Protein AF-A0A397S7L1-F1 (afdb_monomer_lite)

pLDDT: mean 72.02, std 11.11, range [33.03, 87.12]

Organism: NCBI:txid658196

Structure (mmCIF, N/CA/C/O backbone):
data_AF-A0A397S7L1-F1
#
_entry.id   AF-A0A397S7L1-F1
#
loop_
_atom_site.group_PDB
_atom_site.id
_atom_site.type_symbol
_atom_site.label_atom_id
_atom_site.label_alt_id
_atom_site.label_comp_id
_atom_site.label_asym_id
_atom_site.label_entity_id
_atom_site.label_seq_id
_atom_site.pdbx_PDB_ins_code
_atom_site.Cartn_x
_atom_site.Cartn_y
_atom_site.Cartn_z
_atom_site.occupancy
_atom_site.B_iso_or_equiv
_atom_site.auth_seq_id
_atom_site.auth_comp_id
_atom_site.auth_asym_id
_atom_site.auth_atom_id
_atom_site.pdbx_PDB_model_num
ATOM 1 N N . MET A 1 1 ? -13.586 2.422 -35.231 1.00 58.19 1 MET A N 1
ATOM 2 C CA . MET A 1 1 ? -12.597 3.375 -34.675 1.00 58.19 1 MET A CA 1
ATOM 3 C C . MET A 1 1 ? -12.476 4.582 -35.596 1.00 58.19 1 MET A C 1
ATOM 5 O O . MET A 1 1 ? -12.660 5.684 -35.109 1.00 58.19 1 MET A O 1
ATOM 9 N N . GLU A 1 2 ? -12.304 4.379 -36.907 1.00 57.28 2 GLU A N 1
ATOM 10 C CA . GLU A 1 2 ? -12.312 5.451 -37.924 1.00 57.28 2 GLU A CA 1
ATOM 11 C C . GLU A 1 2 ? -13.614 6.282 -37.956 1.00 57.28 2 GLU A C 1
ATOM 13 O O . GLU A 1 2 ? -13.527 7.502 -37.923 1.00 57.28 2 GLU A O 1
ATOM 18 N N . GLU A 1 3 ? -14.806 5.672 -37.859 1.00 63.91 3 GLU A N 1
ATOM 19 C CA . GLU A 1 3 ? -16.091 6.416 -37.789 1.00 63.91 3 GLU A CA 1
ATOM 20 C C . GLU A 1 3 ? -16.204 7.368 -36.582 1.00 63.91 3 GLU A C 1
ATOM 22 O O . GLU A 1 3 ? -16.812 8.433 -36.663 1.00 63.91 3 GLU A O 1
ATOM 27 N N . ILE A 1 4 ? -15.609 6.993 -35.444 1.00 62.84 4 ILE A N 1
ATOM 28 C CA . ILE A 1 4 ? -15.630 7.803 -34.214 1.00 62.84 4 ILE A CA 1
ATOM 29 C C . ILE A 1 4 ? -14.653 8.980 -34.356 1.00 62.84 4 ILE A C 1
ATOM 31 O O . ILE A 1 4 ? -14.907 10.073 -33.848 1.00 62.84 4 ILE A O 1
ATOM 35 N N . ILE A 1 5 ? -13.546 8.756 -35.076 1.00 59.84 5 ILE A N 1
ATOM 36 C CA . ILE A 1 5 ? -12.536 9.774 -35.371 1.00 59.84 5 ILE A CA 1
ATOM 37 C C . ILE A 1 5 ? -13.097 10.823 -36.339 1.00 59.84 5 ILE A C 1
ATOM 39 O O . ILE A 1 5 ? -12.924 12.016 -36.094 1.00 59.84 5 ILE A O 1
ATOM 43 N N . GLU A 1 6 ? -13.835 10.400 -37.369 1.00 71.44 6 GLU A N 1
ATOM 44 C CA . GLU A 1 6 ? -14.533 11.311 -38.286 1.00 71.44 6 GLU A CA 1
ATOM 45 C C . GLU A 1 6 ? -15.656 12.106 -37.602 1.00 71.44 6 GLU A C 1
ATOM 47 O O . GLU A 1 6 ? -15.784 13.3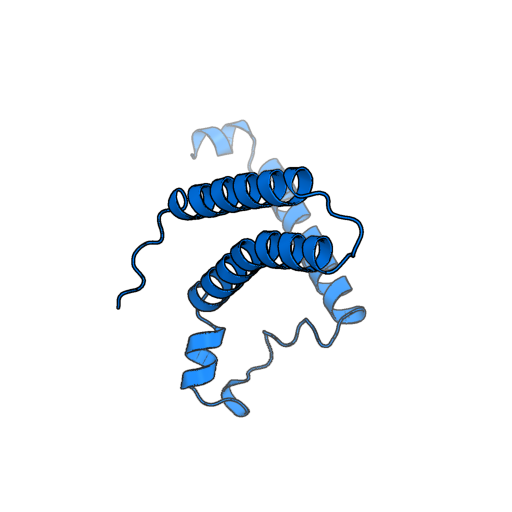02 -37.851 1.00 71.44 6 GLU A O 1
ATOM 52 N N . GLN A 1 7 ? -16.446 11.490 -36.710 1.00 75.56 7 GLN A N 1
ATOM 53 C CA . GLN A 1 7 ? -17.529 12.193 -36.002 1.00 75.56 7 GLN A CA 1
ATOM 54 C C . GLN A 1 7 ? -17.041 13.281 -35.039 1.00 75.56 7 GLN A C 1
ATOM 56 O O . GLN A 1 7 ? -17.695 14.315 -34.887 1.00 75.56 7 GLN A O 1
ATOM 61 N N . ILE A 1 8 ? -15.941 13.034 -34.329 1.00 72.31 8 ILE A N 1
ATOM 62 C CA . ILE A 1 8 ? -15.412 13.977 -33.335 1.00 72.31 8 ILE A CA 1
ATOM 63 C C . ILE A 1 8 ? -14.464 14.997 -33.984 1.00 72.31 8 ILE A C 1
ATOM 65 O O . ILE A 1 8 ? -14.385 16.126 -33.496 1.00 72.31 8 ILE A O 1
ATOM 69 N N . GLY A 1 9 ? -13.821 14.634 -35.096 1.00 78.50 9 GLY A N 1
ATOM 70 C CA . GLY A 1 9 ? -12.887 15.475 -35.836 1.00 78.50 9 GLY A CA 1
ATOM 71 C C . GLY A 1 9 ? -11.457 15.363 -35.286 1.00 78.50 9 GLY A C 1
ATOM 72 O O . GLY A 1 9 ? -11.254 15.424 -34.064 1.00 78.50 9 GLY A O 1
ATOM 73 N N . PRO A 1 10 ? -10.438 15.191 -36.150 1.00 73.19 10 PRO A N 1
ATOM 74 C CA . PRO A 1 10 ? -9.048 15.007 -35.729 1.00 73.19 10 PRO A CA 1
ATOM 75 C C . PRO A 1 10 ? -8.518 16.185 -34.899 1.00 73.19 10 PRO A C 1
ATOM 77 O O . PRO A 1 10 ? -7.680 15.989 -34.019 1.00 73.19 10 PRO A O 1
ATOM 80 N N . GLU A 1 11 ? -9.045 17.394 -35.105 1.00 78.31 11 GLU A N 1
ATOM 81 C CA . GLU A 1 11 ? -8.678 18.586 -34.343 1.00 78.31 11 GLU A CA 1
ATOM 82 C C . GLU A 1 11 ? -9.050 18.497 -32.857 1.00 78.31 11 GLU A C 1
ATOM 84 O O . GLU A 1 11 ? -8.266 18.919 -32.005 1.00 78.31 11 GLU A O 1
ATOM 89 N N . LYS A 1 12 ? -10.200 17.900 -32.513 1.00 77.94 12 LYS A N 1
ATOM 90 C CA . LYS A 1 12 ? -10.625 17.765 -31.111 1.00 77.94 12 LYS A CA 1
ATOM 91 C C . LYS A 1 12 ? -9.832 16.690 -30.383 1.00 77.94 12 LYS A C 1
ATOM 93 O O . LYS A 1 12 ? -9.484 16.880 -29.222 1.00 77.94 12 LYS A O 1
ATOM 98 N N . PHE A 1 13 ? -9.490 15.595 -31.063 1.00 70.94 13 PHE A N 1
ATOM 99 C CA . PHE A 1 13 ? -8.573 14.600 -30.504 1.00 70.94 13 PHE A CA 1
ATOM 100 C C . PHE A 1 13 ? -7.176 15.171 -30.315 1.00 70.94 13 PHE A C 1
ATOM 102 O O . PHE A 1 13 ? -6.594 14.977 -29.253 1.00 70.94 13 PHE A O 1
ATOM 109 N N . SER A 1 14 ? -6.662 15.906 -31.306 1.00 73.19 14 SER A N 1
ATOM 110 C CA . SER A 1 14 ? -5.365 16.568 -31.193 1.00 73.19 14 SER A CA 1
ATOM 111 C C . SER A 1 14 ? -5.339 17.523 -30.005 1.00 73.19 14 SER A C 1
ATOM 113 O O . SER A 1 14 ? -4.385 17.482 -29.243 1.00 73.19 14 SER A O 1
ATOM 115 N N . ALA A 1 15 ? -6.385 18.329 -29.802 1.00 73.06 15 ALA A N 1
ATOM 116 C CA . ALA A 1 15 ? -6.468 19.228 -28.653 1.00 73.06 15 ALA A CA 1
ATOM 117 C C . ALA A 1 15 ? -6.444 18.464 -27.317 1.00 73.06 15 ALA A C 1
ATOM 119 O O . ALA A 1 15 ? -5.645 18.784 -26.446 1.00 73.06 15 ALA A O 1
ATOM 120 N N . ILE A 1 16 ? -7.242 17.398 -27.178 1.00 74.12 16 ILE A N 1
ATOM 121 C CA . ILE A 1 16 ? -7.296 16.589 -25.947 1.00 74.12 16 ILE A CA 1
ATOM 122 C C . ILE A 1 16 ? -5.954 15.897 -25.668 1.00 74.12 16 ILE A C 1
ATOM 124 O O . ILE A 1 16 ? -5.500 15.867 -24.523 1.00 74.12 16 ILE A O 1
ATOM 128 N N . VAL A 1 17 ? -5.318 15.338 -26.702 1.00 71.56 17 VAL A N 1
ATOM 129 C CA . VAL A 1 17 ? -4.015 14.670 -26.580 1.00 71.56 17 VAL A CA 1
ATOM 130 C C . VAL A 1 17 ? -2.924 15.684 -26.247 1.00 71.56 17 VAL A C 1
ATOM 132 O O . VAL A 1 17 ? -2.154 15.438 -25.325 1.00 71.56 17 VAL A O 1
ATOM 135 N N . SER A 1 18 ? -2.891 16.835 -26.924 1.00 73.50 18 SER A N 1
ATOM 136 C CA . SER A 1 18 ? -1.924 17.902 -26.649 1.00 73.50 18 SER A CA 1
ATOM 137 C C . SER A 1 18 ? -2.096 18.501 -25.255 1.00 73.50 18 SER A C 1
ATOM 139 O O . SER A 1 18 ? -1.097 18.747 -24.586 1.00 73.50 18 SER A O 1
ATOM 141 N N . ASP A 1 19 ? -3.326 18.683 -24.772 1.00 77.69 19 ASP A N 1
ATOM 142 C CA . ASP A 1 19 ? -3.582 19.169 -23.413 1.00 77.69 19 ASP A CA 1
ATOM 143 C C . ASP A 1 19 ? -3.148 18.138 -22.363 1.00 77.69 19 ASP A C 1
ATOM 145 O O . ASP A 1 19 ? -2.524 18.484 -21.358 1.00 77.69 19 ASP A O 1
ATOM 149 N N . ALA A 1 20 ? -3.428 16.851 -22.594 1.00 74.88 20 ALA A N 1
ATOM 150 C CA . ALA A 1 20 ? -2.965 15.774 -21.722 1.00 74.88 20 ALA A CA 1
ATOM 151 C C . ALA A 1 20 ? -1.431 15.675 -21.709 1.00 74.88 20 ALA A C 1
ATOM 153 O O . ALA A 1 20 ? -0.831 15.568 -20.640 1.00 74.88 20 ALA A O 1
ATOM 154 N N . GLU A 1 21 ? -0.791 15.772 -22.874 1.00 74.06 21 GLU A N 1
ATOM 155 C CA . GLU A 1 21 ? 0.664 15.773 -23.022 1.00 74.06 21 GLU A CA 1
ATOM 156 C C . GLU A 1 21 ? 1.300 16.985 -22.330 1.00 74.06 21 GLU A C 1
ATOM 158 O O . GLU A 1 21 ? 2.229 16.824 -21.538 1.00 74.06 21 GLU A O 1
ATOM 163 N N . ALA A 1 22 ? 0.760 18.189 -22.536 1.00 77.12 22 ALA A N 1
ATOM 164 C CA . ALA A 1 22 ? 1.221 19.408 -21.876 1.00 77.12 22 ALA A CA 1
ATOM 165 C C . ALA A 1 22 ?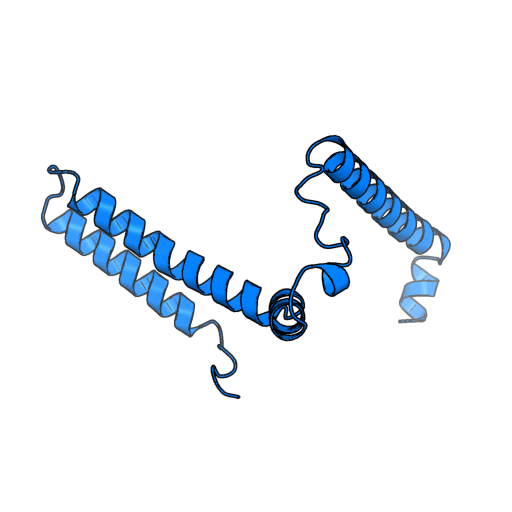 1.076 19.321 -20.348 1.00 77.12 22 ALA A C 1
ATOM 167 O O . ALA A 1 22 ? 1.969 19.739 -19.605 1.00 77.12 22 ALA A O 1
ATOM 168 N N . ASN A 1 23 ? -0.016 18.727 -19.863 1.00 76.75 23 ASN A N 1
ATOM 169 C CA . ASN A 1 23 ? -0.235 18.498 -18.437 1.00 76.75 23 ASN A CA 1
ATOM 170 C C . ASN A 1 23 ? 0.752 17.475 -17.857 1.00 76.75 23 ASN A C 1
ATOM 172 O O . ASN A 1 23 ? 1.277 17.696 -16.764 1.00 76.75 23 ASN A O 1
ATOM 176 N N . ILE A 1 24 ? 1.062 16.401 -18.590 1.00 77.50 24 ILE A N 1
ATOM 177 C CA . ILE A 1 24 ? 2.081 15.414 -18.201 1.00 77.50 24 ILE A CA 1
ATOM 178 C C . ILE A 1 24 ? 3.471 16.058 -18.161 1.00 77.50 24 ILE A C 1
ATOM 180 O O . ILE A 1 24 ? 4.199 15.857 -17.192 1.00 77.50 24 ILE A O 1
ATOM 184 N N . GLN A 1 25 ? 3.829 16.876 -19.154 1.00 78.19 25 GLN A N 1
ATOM 185 C CA . GLN A 1 25 ? 5.106 17.599 -19.193 1.00 78.19 25 GLN A CA 1
ATOM 186 C C . GLN A 1 25 ? 5.243 18.587 -18.028 1.00 78.19 25 GLN A C 1
ATOM 188 O O . GLN A 1 25 ? 6.285 18.644 -17.373 1.00 78.19 25 GLN A O 1
ATOM 193 N N . ASN A 1 26 ? 4.176 19.321 -17.706 1.00 78.50 26 ASN A N 1
ATOM 194 C CA . ASN A 1 26 ? 4.158 20.214 -16.548 1.00 78.50 26 ASN A CA 1
ATOM 195 C C . ASN A 1 26 ? 4.267 19.447 -15.226 1.00 78.50 26 ASN A C 1
ATOM 197 O O . ASN A 1 26 ? 5.030 19.852 -14.348 1.00 78.50 26 ASN A O 1
ATOM 201 N N . ALA A 1 27 ? 3.559 18.323 -15.084 1.00 75.06 27 ALA A N 1
ATOM 202 C CA . ALA A 1 27 ? 3.681 17.457 -13.916 1.00 75.06 27 ALA A CA 1
ATOM 203 C C . ALA A 1 27 ? 5.111 16.916 -13.775 1.00 75.06 27 ALA A C 1
ATOM 205 O O . ALA A 1 27 ? 5.692 17.008 -12.694 1.00 75.06 27 ALA A O 1
ATOM 206 N N . HIS A 1 28 ? 5.710 16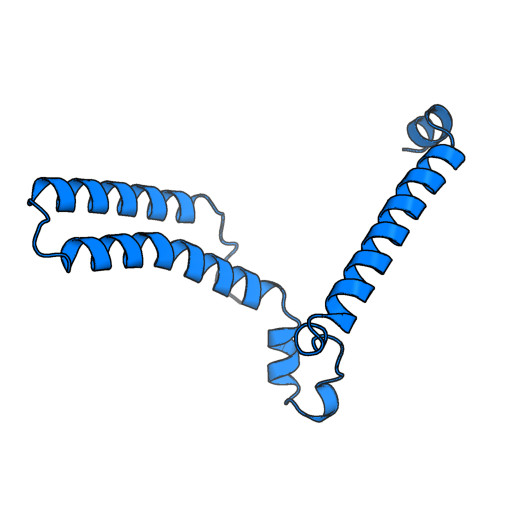.444 -14.873 1.00 72.50 28 HIS A N 1
ATOM 207 C CA . HIS A 1 28 ? 7.110 16.029 -14.921 1.00 72.50 28 HIS A CA 1
ATOM 208 C C . HIS A 1 28 ? 8.033 17.141 -14.431 1.00 72.50 28 HIS A C 1
ATOM 210 O O . HIS A 1 28 ? 8.807 16.922 -13.506 1.00 72.50 28 HIS A O 1
ATOM 216 N N . LYS A 1 29 ? 7.903 18.349 -14.985 1.00 79.19 29 LYS A N 1
ATOM 217 C CA . LYS A 1 29 ? 8.715 19.508 -14.608 1.00 79.19 29 LYS A CA 1
ATOM 218 C C . LYS A 1 29 ? 8.611 19.841 -13.117 1.00 79.19 29 LYS A C 1
ATOM 220 O O . LYS A 1 29 ? 9.634 20.009 -12.458 1.00 79.19 29 LYS A O 1
ATOM 225 N N . ILE A 1 30 ? 7.394 19.870 -12.569 1.00 80.06 30 ILE A N 1
ATOM 226 C CA . ILE A 1 30 ? 7.155 20.142 -11.142 1.00 80.06 30 ILE A CA 1
ATOM 227 C C . ILE A 1 30 ? 7.817 19.076 -10.265 1.00 80.06 30 ILE A C 1
ATOM 229 O O . ILE A 1 30 ? 8.418 19.404 -9.241 1.00 80.06 30 ILE A O 1
ATOM 233 N N . ILE A 1 31 ? 7.725 17.802 -10.654 1.00 72.81 31 ILE A N 1
ATOM 234 C CA . ILE A 1 31 ? 8.370 16.711 -9.919 1.00 72.81 31 ILE A CA 1
ATOM 235 C C . ILE A 1 31 ? 9.899 16.849 -10.019 1.00 72.81 31 ILE A C 1
ATOM 237 O O . ILE A 1 31 ? 10.569 16.653 -9.008 1.00 72.81 31 ILE A O 1
ATOM 241 N N . THR A 1 32 ? 10.453 17.260 -11.171 1.00 69.88 32 THR A N 1
ATOM 242 C CA . THR A 1 32 ? 11.909 17.436 -11.374 1.00 69.88 32 THR A CA 1
ATOM 243 C C . THR A 1 32 ? 12.464 18.529 -10.485 1.00 69.88 32 THR A C 1
ATOM 245 O O . THR A 1 32 ? 13.488 18.344 -9.833 1.00 69.88 32 THR A O 1
ATOM 248 N N . GLU A 1 33 ? 11.771 19.661 -10.439 1.00 78.75 33 GLU A N 1
ATOM 249 C CA . GLU A 1 33 ? 12.206 20.833 -9.687 1.00 78.75 33 GLU A CA 1
ATOM 250 C C . GLU A 1 33 ? 12.038 20.631 -8.177 1.00 78.75 33 GLU A C 1
ATOM 252 O O . GLU A 1 33 ? 12.911 21.004 -7.394 1.00 78.75 33 GLU A O 1
ATOM 257 N N . LYS A 1 34 ? 10.921 20.029 -7.750 1.00 80.44 34 LYS A N 1
ATOM 258 C CA . LYS A 1 34 ? 10.561 19.928 -6.328 1.00 80.44 34 LYS A CA 1
ATOM 259 C C . LYS A 1 34 ? 11.073 18.657 -5.656 1.00 80.44 34 LYS A C 1
ATOM 261 O O . LYS A 1 34 ? 11.326 18.658 -4.452 1.00 80.44 34 LYS A O 1
ATOM 266 N N . TYR A 1 35 ? 11.223 17.579 -6.418 1.00 72.94 35 TYR A N 1
ATOM 267 C CA . TYR A 1 35 ? 11.624 16.265 -5.927 1.00 72.94 35 TYR A CA 1
ATOM 268 C C . TYR A 1 35 ? 12.717 15.651 -6.816 1.00 72.94 35 TYR A C 1
ATOM 270 O O . TYR A 1 35 ? 12.524 14.573 -7.387 1.00 72.94 35 TYR A O 1
ATOM 278 N N . PRO A 1 36 ? 13.903 16.283 -6.896 1.00 62.31 36 PRO A N 1
ATOM 279 C CA . PRO A 1 36 ? 14.974 15.863 -7.805 1.00 62.31 36 PRO A CA 1
ATOM 280 C C . PRO A 1 36 ? 15.461 14.427 -7.547 1.00 62.31 36 PRO A C 1
ATOM 282 O O . PRO A 1 36 ? 15.928 13.751 -8.456 1.00 62.31 36 PRO A O 1
ATOM 285 N N . ASN A 1 37 ? 15.287 13.922 -6.323 1.00 60.38 37 ASN A N 1
ATOM 286 C CA . ASN A 1 37 ? 15.657 12.555 -5.951 1.00 60.38 37 ASN A CA 1
ATOM 287 C C . ASN A 1 37 ? 14.594 11.499 -6.323 1.00 60.38 37 ASN A C 1
ATOM 289 O O . ASN A 1 37 ? 14.900 10.312 -6.291 1.00 60.38 37 ASN A O 1
ATOM 293 N N . ILE A 1 38 ? 13.357 11.903 -6.651 1.00 59.97 38 ILE A N 1
ATOM 294 C CA . ILE A 1 38 ? 12.260 10.992 -7.039 1.00 59.97 38 ILE A CA 1
ATOM 295 C C . ILE A 1 38 ? 12.325 10.661 -8.539 1.00 59.97 38 ILE A C 1
ATOM 297 O O . ILE A 1 38 ? 11.968 9.558 -8.944 1.00 59.97 38 ILE A O 1
ATOM 301 N N . LEU A 1 39 ? 12.841 11.574 -9.368 1.00 52.66 39 LEU A N 1
ATOM 302 C CA . LEU A 1 39 ? 12.943 11.384 -10.823 1.00 52.66 39 LEU A CA 1
ATOM 303 C C . LEU A 1 39 ? 14.160 10.597 -11.303 1.00 52.66 39 LEU A C 1
ATOM 305 O O . LEU A 1 39 ? 14.309 10.355 -12.500 1.00 52.66 39 LEU A O 1
ATOM 309 N N . ASN A 1 40 ? 14.984 10.102 -10.388 1.00 50.09 40 ASN A N 1
ATOM 310 C CA . ASN A 1 40 ? 16.144 9.301 -10.749 1.00 50.09 40 ASN A CA 1
ATOM 311 C C . ASN A 1 40 ? 15.827 7.860 -11.165 1.00 50.09 40 ASN A C 1
ATOM 313 O O . ASN A 1 40 ? 16.759 7.101 -11.369 1.00 50.09 40 ASN A O 1
ATOM 317 N N . LEU A 1 41 ? 14.572 7.466 -11.408 1.00 49.88 41 LEU A N 1
ATOM 318 C CA . LEU A 1 41 ? 14.309 6.187 -12.091 1.00 49.88 41 LEU A CA 1
ATOM 319 C C . LEU A 1 41 ? 14.741 6.192 -13.575 1.00 49.88 41 LEU A C 1
ATOM 321 O O . LEU A 1 41 ? 14.830 5.126 -14.178 1.00 49.88 41 LEU A O 1
ATOM 325 N N . GLN A 1 42 ? 15.060 7.364 -14.145 1.00 49.44 42 GLN A N 1
ATOM 326 C CA . GLN A 1 42 ? 15.739 7.510 -15.442 1.00 49.44 42 GLN A CA 1
ATOM 327 C C . GLN A 1 42 ? 17.261 7.711 -15.335 1.00 49.44 42 GLN A C 1
ATOM 329 O O . GLN A 1 42 ? 17.913 7.896 -16.363 1.00 49.44 42 GLN A O 1
ATOM 334 N N . VAL A 1 43 ? 17.864 7.667 -14.138 1.00 50.72 43 VAL A N 1
ATOM 335 C CA . VAL A 1 43 ? 19.321 7.487 -14.080 1.00 50.72 43 VAL A CA 1
ATOM 336 C C . VAL A 1 43 ? 19.609 6.117 -14.644 1.00 50.72 43 VAL A C 1
ATOM 338 O O . VAL A 1 43 ? 18.993 5.127 -14.243 1.00 50.72 43 VAL A O 1
ATOM 341 N N . ASP A 1 44 ? 20.543 6.065 -15.587 1.00 57.50 44 ASP A N 1
ATOM 342 C CA . ASP A 1 44 ? 21.055 4.813 -16.102 1.00 57.50 44 ASP A CA 1
ATOM 343 C C . ASP A 1 44 ? 21.888 4.131 -15.011 1.00 57.50 44 ASP A C 1
ATOM 345 O O . ASP A 1 44 ? 23.122 4.133 -14.990 1.00 57.50 44 ASP A O 1
ATOM 349 N N . TYR A 1 45 ? 21.170 3.539 -14.058 1.00 58.94 45 TYR A N 1
ATOM 350 C CA . TYR A 1 45 ? 21.714 2.701 -13.012 1.00 58.94 45 TYR A CA 1
ATOM 351 C C . TYR A 1 45 ? 22.446 1.487 -13.604 1.00 58.94 45 TYR A C 1
ATOM 353 O O . TYR A 1 45 ? 23.086 0.775 -12.846 1.00 58.94 45 TYR A O 1
ATOM 361 N N . SER A 1 46 ? 22.425 1.266 -14.928 1.00 60.59 46 SER A N 1
ATOM 362 C CA . SER A 1 46 ? 23.287 0.301 -15.630 1.00 60.59 46 SER A CA 1
ATOM 363 C C . SER A 1 46 ? 24.770 0.466 -15.310 1.00 60.59 46 SER A C 1
ATOM 365 O O . SER A 1 46 ? 25.511 -0.509 -15.362 1.00 60.59 46 SER A O 1
ATOM 367 N N . SER A 1 47 ? 25.201 1.671 -14.925 1.00 63.06 47 SER A N 1
ATOM 368 C CA . SER A 1 47 ? 26.587 1.940 -14.524 1.00 63.06 47 SER A CA 1
ATOM 369 C C . SER A 1 47 ? 26.884 1.722 -13.031 1.00 63.06 47 SER A C 1
ATOM 371 O O . SER A 1 47 ? 28.052 1.646 -12.655 1.00 63.06 47 SER A O 1
ATOM 373 N N . ILE A 1 48 ? 25.858 1.616 -12.176 1.00 69.31 48 ILE A N 1
ATOM 374 C CA . ILE A 1 48 ? 25.995 1.622 -10.703 1.00 69.31 48 ILE A CA 1
ATOM 375 C C . ILE A 1 48 ? 25.445 0.333 -10.073 1.00 69.31 48 ILE A C 1
ATOM 377 O O . ILE A 1 48 ? 25.993 -0.173 -9.096 1.00 69.31 48 ILE A O 1
ATOM 381 N N . LEU A 1 49 ? 24.350 -0.198 -10.614 1.00 72.31 49 LEU A N 1
ATOM 382 C CA . LEU A 1 49 ? 23.642 -1.366 -10.110 1.00 72.31 49 LEU A CA 1
ATOM 383 C C . LEU A 1 49 ? 23.941 -2.597 -10.977 1.00 72.31 49 LEU A C 1
ATOM 385 O O . LEU A 1 49 ? 23.963 -2.502 -12.204 1.00 72.31 49 LEU A O 1
ATOM 389 N N . PRO A 1 50 ? 24.098 -3.784 -10.367 1.00 82.31 50 PRO A N 1
ATOM 390 C CA . PRO A 1 50 ? 24.213 -5.029 -11.113 1.00 82.31 50 PRO A CA 1
ATOM 391 C C . PRO A 1 50 ? 23.000 -5.264 -12.022 1.00 82.31 50 PRO A C 1
ATOM 393 O O . PRO A 1 50 ? 21.860 -5.001 -11.634 1.00 82.31 50 PRO A O 1
ATOM 396 N N . GLN A 1 51 ? 23.227 -5.861 -13.195 1.00 77.44 51 GLN A N 1
ATOM 397 C CA . GLN A 1 51 ? 22.180 -6.133 -14.191 1.00 77.44 51 GLN A CA 1
ATOM 398 C C . GLN A 1 51 ? 20.977 -6.912 -13.623 1.00 77.44 51 GLN A C 1
ATOM 400 O O . GLN A 1 51 ? 19.833 -6.680 -14.020 1.00 77.44 51 GLN A O 1
ATOM 405 N N . ALA A 1 52 ? 21.215 -7.802 -12.656 1.00 75.81 52 ALA A N 1
ATOM 406 C CA . ALA A 1 52 ? 20.160 -8.530 -11.954 1.00 75.81 52 ALA A CA 1
ATOM 407 C C . ALA A 1 52 ? 19.216 -7.591 -11.179 1.00 75.81 52 ALA A C 1
ATOM 409 O O . ALA A 1 52 ? 18.000 -7.736 -11.256 1.00 75.81 52 ALA A O 1
ATOM 410 N N . VAL A 1 53 ? 19.760 -6.579 -10.497 1.00 77.25 53 VAL A N 1
ATOM 411 C CA . VAL A 1 53 ? 18.981 -5.596 -9.728 1.00 77.25 53 VAL A CA 1
ATOM 412 C C . VAL A 1 53 ? 18.158 -4.711 -10.663 1.00 77.25 53 VAL A C 1
ATOM 414 O O . VAL A 1 53 ? 16.989 -4.455 -10.397 1.00 77.25 53 VAL A O 1
ATOM 417 N N . LEU A 1 54 ? 18.725 -4.308 -11.802 1.00 71.25 54 LEU A N 1
ATOM 418 C CA . LEU A 1 54 ? 18.007 -3.530 -12.820 1.00 71.25 54 LEU A CA 1
ATOM 419 C C . LEU A 1 54 ? 16.851 -4.300 -13.436 1.00 71.25 54 LEU A C 1
ATOM 421 O O . LEU A 1 54 ? 15.822 -3.712 -13.740 1.00 71.25 54 LEU A O 1
ATOM 425 N N . THR A 1 55 ? 17.018 -5.606 -13.623 1.00 75.75 55 THR A N 1
ATOM 426 C CA . THR A 1 55 ? 15.964 -6.465 -14.170 1.00 75.75 55 THR A CA 1
ATOM 427 C C . THR A 1 55 ? 14.769 -6.525 -13.219 1.00 75.75 55 THR A C 1
ATOM 429 O O . THR A 1 55 ? 13.634 -6.412 -13.667 1.00 75.75 55 THR A O 1
ATOM 432 N N . ILE A 1 56 ? 15.023 -6.606 -11.909 1.00 74.19 56 ILE A N 1
ATOM 433 C CA . ILE A 1 56 ? 13.985 -6.588 -10.868 1.00 74.19 56 ILE A CA 1
ATOM 434 C C . ILE A 1 56 ? 13.335 -5.201 -10.764 1.00 74.19 56 ILE A C 1
ATOM 436 O O . ILE A 1 56 ? 12.118 -5.090 -10.753 1.00 74.19 56 ILE A O 1
ATOM 440 N N . LEU A 1 57 ? 14.127 -4.123 -10.753 1.00 71.31 57 LEU A N 1
ATOM 441 C CA . LEU A 1 57 ? 13.604 -2.751 -10.678 1.00 71.31 57 LEU A CA 1
ATOM 442 C C . LEU A 1 57 ? 12.872 -2.304 -11.950 1.00 71.31 57 LEU A C 1
ATOM 444 O O . LEU A 1 57 ? 12.066 -1.383 -11.903 1.00 71.31 57 LEU A O 1
ATOM 448 N N . ARG A 1 58 ? 13.150 -2.921 -13.100 1.00 70.12 58 ARG A N 1
ATOM 449 C CA . ARG A 1 58 ? 12.385 -2.701 -14.335 1.00 70.12 58 ARG A CA 1
ATOM 450 C C . ARG A 1 58 ? 11.145 -3.591 -14.408 1.00 70.12 58 ARG A C 1
ATOM 452 O O . ARG A 1 58 ? 10.295 -3.345 -15.261 1.00 70.12 58 ARG A O 1
ATOM 459 N N . SER A 1 59 ? 11.016 -4.604 -13.547 1.00 73.50 59 SER A N 1
ATOM 460 C CA . SER A 1 59 ? 9.832 -5.453 -13.534 1.00 73.50 59 SER A CA 1
ATOM 461 C C . SER A 1 59 ? 8.698 -4.753 -12.785 1.00 73.50 59 SER A C 1
ATOM 463 O O . SER A 1 59 ? 8.790 -4.407 -11.608 1.00 73.50 59 SER A O 1
ATOM 465 N N . HIS A 1 60 ? 7.584 -4.542 -13.484 1.00 68.00 60 HIS A N 1
ATOM 466 C CA . HIS A 1 60 ? 6.367 -4.000 -12.878 1.00 68.00 60 HIS A CA 1
ATOM 467 C C . HIS A 1 60 ? 5.818 -4.937 -11.781 1.00 68.00 60 HIS A C 1
ATOM 469 O O . HIS A 1 60 ? 5.264 -4.474 -10.785 1.00 68.00 60 HIS A O 1
ATOM 475 N N . THR A 1 61 ? 6.092 -6.240 -11.915 1.00 73.50 61 THR A N 1
ATOM 476 C CA . THR A 1 61 ? 5.696 -7.307 -10.987 1.00 73.50 61 THR A CA 1
ATOM 477 C C . THR A 1 61 ? 6.243 -7.116 -9.576 1.00 73.50 61 THR A C 1
ATOM 479 O O . THR A 1 61 ? 5.503 -7.293 -8.617 1.00 73.50 61 THR A O 1
ATOM 482 N N . PHE A 1 62 ? 7.492 -6.662 -9.419 1.00 77.00 62 PHE A N 1
ATOM 483 C CA . PHE A 1 62 ? 8.066 -6.419 -8.093 1.00 77.00 62 PHE A CA 1
ATOM 484 C C . PHE A 1 62 ? 7.278 -5.342 -7.335 1.00 77.00 62 PHE A C 1
ATOM 486 O O . PHE A 1 62 ? 6.967 -5.485 -6.153 1.00 77.00 62 PHE A O 1
ATOM 493 N N . PHE A 1 63 ? 6.910 -4.258 -8.020 1.00 78.69 63 PHE A N 1
ATOM 494 C CA . PHE A 1 63 ? 6.140 -3.176 -7.410 1.00 78.69 63 PHE A CA 1
ATOM 495 C C . PHE A 1 63 ? 4.663 -3.525 -7.230 1.00 78.69 63 PHE A C 1
ATOM 497 O O . PHE A 1 63 ? 4.030 -2.987 -6.320 1.00 78.69 63 PHE A O 1
ATOM 504 N N . ASP A 1 64 ? 4.089 -4.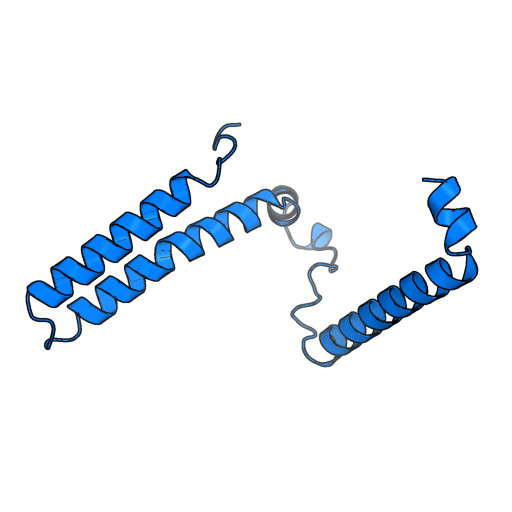371 -8.088 1.00 78.50 64 ASP A N 1
ATOM 505 C CA . ASP A 1 64 ? 2.765 -4.960 -7.859 1.00 78.50 64 ASP A CA 1
ATOM 506 C C . ASP A 1 64 ? 2.775 -5.782 -6.560 1.00 78.50 64 ASP A C 1
ATOM 508 O O . ASP A 1 64 ? 1.996 -5.491 -5.652 1.00 78.50 64 ASP A O 1
ATOM 512 N N . ASP A 1 65 ? 3.729 -6.701 -6.403 1.00 80.12 65 ASP A N 1
ATOM 513 C CA . ASP A 1 65 ? 3.860 -7.557 -5.218 1.00 80.12 65 ASP A CA 1
ATOM 514 C C . ASP A 1 65 ? 4.065 -6.744 -3.930 1.00 80.12 65 ASP A C 1
ATOM 516 O O . ASP A 1 65 ? 3.427 -6.994 -2.903 1.00 80.12 65 ASP A O 1
ATOM 520 N N . VAL A 1 66 ? 4.913 -5.712 -3.975 1.00 81.44 66 VAL A N 1
ATOM 521 C CA . VAL A 1 66 ? 5.136 -4.821 -2.825 1.00 81.44 66 VAL A CA 1
ATOM 522 C C . VAL A 1 66 ? 3.867 -4.040 -2.465 1.00 81.44 66 VAL A C 1
ATOM 524 O O . VAL A 1 66 ? 3.558 -3.888 -1.280 1.00 81.44 66 VAL A O 1
ATOM 527 N N . ARG A 1 67 ? 3.099 -3.558 -3.452 1.00 81.31 67 ARG A N 1
ATOM 528 C CA . ARG A 1 67 ? 1.825 -2.853 -3.206 1.00 81.31 67 ARG A CA 1
ATOM 529 C C . ARG A 1 67 ? 0.791 -3.762 -2.560 1.00 81.31 67 ARG A C 1
ATOM 531 O O . ARG A 1 67 ? 0.094 -3.350 -1.635 1.00 81.31 67 ARG A O 1
ATOM 538 N N . VAL A 1 68 ? 0.728 -4.999 -3.021 1.00 80.69 68 VAL A N 1
ATOM 539 C CA . VAL A 1 68 ? -0.130 -6.050 -2.483 1.00 80.69 68 VAL A CA 1
ATOM 540 C C . VAL A 1 68 ? 0.209 -6.345 -1.032 1.00 80.69 68 VAL A C 1
ATOM 542 O O . VAL A 1 68 ? -0.670 -6.342 -0.166 1.00 80.69 68 VAL A O 1
ATOM 545 N N . LEU A 1 69 ? 1.497 -6.537 -0.753 1.00 83.62 69 LEU A N 1
ATOM 546 C CA . LEU A 1 69 ? 1.974 -6.776 0.596 1.00 83.62 69 LEU A CA 1
ATOM 547 C C . LEU A 1 69 ? 1.639 -5.586 1.502 1.00 83.62 69 LEU A C 1
ATOM 549 O O . LEU A 1 69 ? 1.138 -5.773 2.608 1.00 83.62 69 LEU A O 1
ATOM 553 N N . ALA A 1 70 ? 1.842 -4.355 1.026 1.00 83.00 70 ALA A N 1
ATOM 554 C CA . ALA A 1 70 ? 1.491 -3.150 1.771 1.00 83.00 70 ALA A CA 1
ATOM 555 C C . ALA A 1 70 ? -0.017 -3.065 2.074 1.00 83.00 70 ALA A C 1
ATOM 557 O O . ALA A 1 70 ? -0.397 -2.693 3.188 1.00 83.00 70 ALA A O 1
ATOM 558 N N . PHE A 1 71 ? -0.875 -3.454 1.126 1.00 81.44 71 PHE A N 1
ATOM 559 C CA . PHE A 1 71 ? -2.323 -3.511 1.327 1.00 81.44 71 PHE A CA 1
ATOM 560 C C . PHE A 1 71 ? -2.711 -4.540 2.395 1.00 81.44 71 PHE A C 1
ATOM 562 O O . PHE A 1 71 ? -3.535 -4.237 3.255 1.00 81.44 71 PHE A O 1
ATOM 569 N N . ALA A 1 72 ? -2.080 -5.718 2.393 1.00 79.38 72 ALA A N 1
ATOM 570 C CA . ALA A 1 72 ? -2.301 -6.759 3.397 1.00 79.38 72 ALA A CA 1
ATOM 571 C C . ALA A 1 72 ? -1.796 -6.358 4.794 1.00 79.38 72 ALA A C 1
ATOM 573 O O . ALA A 1 72 ? -2.447 -6.625 5.804 1.00 79.38 72 ALA A O 1
ATOM 574 N N . LEU A 1 73 ? -0.650 -5.678 4.863 1.00 83.88 73 LEU A N 1
ATOM 575 C CA . LEU A 1 73 ? -0.048 -5.239 6.123 1.00 83.88 73 LEU A CA 1
ATOM 576 C C . LEU A 1 73 ? -0.817 -4.090 6.787 1.00 83.88 73 LEU A C 1
ATOM 578 O O . LEU A 1 73 ? -0.761 -3.945 8.008 1.00 83.88 73 LEU A O 1
ATOM 582 N N . HIS A 1 74 ? -1.545 -3.277 6.020 1.00 82.81 74 HIS A N 1
ATOM 583 C CA . HIS A 1 74 ? -2.299 -2.141 6.551 1.00 82.81 74 HIS A CA 1
ATOM 584 C C . HIS A 1 74 ? -3.350 -2.520 7.621 1.00 82.81 74 HIS A C 1
ATOM 586 O O . HIS A 1 74 ? -3.274 -1.982 8.733 1.00 82.81 74 HIS A O 1
ATOM 592 N N . PRO A 1 75 ? -4.305 -3.440 7.367 1.00 79.19 75 PRO A N 1
ATOM 593 C CA . PRO A 1 75 ? -5.274 -3.865 8.377 1.00 79.19 75 PRO A CA 1
ATOM 594 C C . PRO A 1 75 ? -4.606 -4.580 9.561 1.00 79.19 75 PRO A C 1
ATOM 596 O O . PRO A 1 75 ? -5.030 -4.383 10.698 1.00 79.19 75 PRO A O 1
ATOM 599 N N . ILE A 1 76 ? -3.519 -5.329 9.330 1.00 82.62 76 ILE A N 1
ATOM 600 C CA . ILE A 1 76 ? -2.749 -5.996 10.394 1.00 82.62 76 ILE A CA 1
ATOM 601 C C . ILE A 1 76 ? -2.141 -4.961 11.347 1.00 82.62 76 ILE A C 1
ATOM 603 O O . ILE A 1 76 ? -2.327 -5.043 12.561 1.00 82.62 76 ILE A O 1
ATOM 607 N N . LYS A 1 77 ? -1.467 -3.939 10.805 1.00 87.00 77 LYS A N 1
ATOM 608 C CA . LYS A 1 77 ? -0.885 -2.846 11.595 1.00 87.00 77 LYS A CA 1
ATOM 609 C C . LYS A 1 77 ? -1.948 -2.124 12.424 1.00 87.00 77 LYS A C 1
ATOM 611 O O . LYS A 1 77 ? -1.707 -1.806 13.586 1.00 87.00 77 LYS A O 1
ATOM 616 N N . LYS A 1 78 ? -3.120 -1.867 11.837 1.00 81.31 78 LYS A N 1
ATOM 617 C CA . LYS A 1 78 ? -4.240 -1.209 12.523 1.00 81.31 78 LYS A CA 1
ATOM 618 C C . LYS A 1 78 ? -4.764 -2.048 13.694 1.00 81.31 78 LYS A C 1
ATOM 620 O O . LYS A 1 78 ? -4.992 -1.493 14.767 1.00 81.31 78 LYS A O 1
ATOM 625 N N . ALA A 1 79 ? -4.900 -3.361 13.505 1.00 78.62 79 ALA A N 1
ATOM 626 C CA . ALA A 1 79 ? -5.316 -4.278 14.561 1.00 78.62 79 ALA A CA 1
ATOM 627 C C . ALA A 1 79 ? -4.295 -4.316 15.712 1.00 78.62 79 ALA A C 1
ATOM 629 O O . ALA A 1 79 ? -4.686 -4.159 16.865 1.00 78.62 79 ALA A O 1
ATOM 630 N N . ILE A 1 80 ? -2.995 -4.433 15.410 1.00 83.69 80 ILE A N 1
ATOM 631 C CA . ILE A 1 80 ? -1.921 -4.456 16.422 1.00 83.69 80 ILE A CA 1
ATOM 632 C C . ILE A 1 80 ? -1.916 -3.173 17.254 1.00 83.69 80 ILE A C 1
ATOM 634 O O . ILE A 1 80 ? -2.030 -3.245 18.472 1.00 83.69 80 ILE A O 1
ATOM 638 N N . LEU A 1 81 ? -1.871 -2.001 16.608 1.00 84.25 81 LEU A N 1
ATOM 639 C CA . LEU A 1 81 ? -1.844 -0.713 17.314 1.00 84.25 81 LEU A CA 1
ATOM 640 C C . LEU A 1 81 ? -3.033 -0.548 18.265 1.00 84.25 81 LEU A C 1
ATOM 642 O O . LEU A 1 81 ? -2.912 0.029 19.342 1.00 84.25 81 LEU A O 1
ATOM 646 N N . LYS A 1 82 ? -4.198 -1.057 17.863 1.00 75.06 82 LYS A N 1
ATOM 647 C CA . LYS A 1 82 ? -5.421 -0.976 18.654 1.00 75.06 82 LYS A CA 1
ATOM 648 C C . LYS A 1 82 ? -5.434 -1.978 19.811 1.00 75.06 82 LYS A C 1
ATOM 650 O O . LYS A 1 82 ? -5.935 -1.635 20.874 1.00 75.06 82 LYS A O 1
ATOM 655 N N . LEU A 1 83 ? -4.862 -3.168 19.635 1.00 73.94 83 LEU A N 1
ATOM 656 C CA . LEU A 1 83 ? -4.672 -4.152 20.707 1.00 73.94 83 LEU A CA 1
ATOM 657 C C . LEU A 1 83 ? -3.618 -3.707 21.732 1.00 73.94 83 LEU A C 1
ATOM 659 O O . LEU A 1 83 ? -3.771 -3.978 22.920 1.00 73.94 83 LEU A O 1
ATOM 663 N N . GLU A 1 84 ? -2.569 -3.016 21.286 1.00 80.38 84 GLU A N 1
ATOM 664 C CA . GLU A 1 84 ? -1.526 -2.451 22.153 1.00 80.38 84 GLU A CA 1
ATOM 665 C C . GLU A 1 84 ? -2.027 -1.249 22.967 1.00 80.38 84 GLU A C 1
ATOM 667 O O . GLU A 1 84 ? -1.572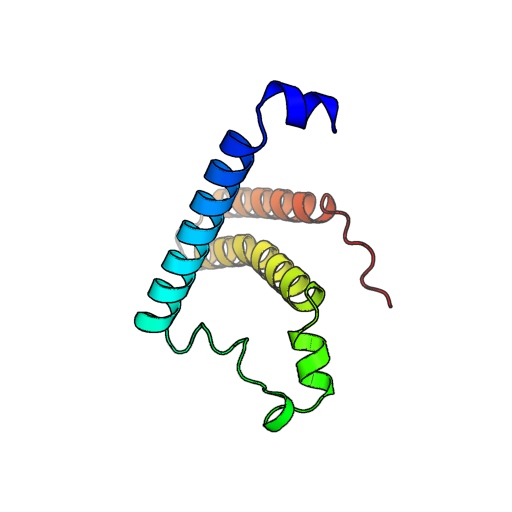 -1.013 24.088 1.00 80.38 84 GLU A O 1
ATOM 672 N N . LEU A 1 85 ? -3.008 -0.507 22.445 1.00 75.56 85 LEU A N 1
ATOM 673 C CA . LEU A 1 85 ? -3.756 0.476 23.220 1.00 75.56 85 LEU A CA 1
ATOM 674 C C . LEU A 1 85 ? -4.584 -0.261 24.289 1.00 75.56 85 LEU A C 1
ATOM 676 O O . LEU A 1 85 ? -5.608 -0.874 23.993 1.00 75.56 85 LEU A O 1
ATOM 680 N N . GLN A 1 86 ? -4.156 -0.161 25.551 1.00 62.69 86 GLN A N 1
ATOM 681 C CA . GLN A 1 86 ? -4.721 -0.803 26.756 1.00 62.69 86 GLN A CA 1
ATOM 682 C C . GLN A 1 86 ? -6.224 -0.528 27.056 1.00 62.69 86 GLN A C 1
ATOM 684 O O . GLN A 1 86 ? -6.692 -0.825 28.151 1.00 62.69 86 GLN A O 1
ATOM 689 N N . SER A 1 87 ? -7.011 0.024 26.125 1.00 63.66 87 SER A N 1
ATOM 690 C CA . SER A 1 87 ? -8.450 0.304 26.270 1.00 63.66 87 SER A CA 1
ATOM 691 C C . SER A 1 87 ? -9.367 -0.605 25.439 1.00 63.66 87 SER A C 1
ATOM 693 O O . SER A 1 87 ? -10.587 -0.416 25.432 1.00 63.66 87 SER A O 1
ATOM 695 N N . CYS A 1 88 ? -8.828 -1.599 24.727 1.00 60.62 88 CYS A N 1
ATOM 696 C CA . CYS A 1 88 ? -9.656 -2.490 23.922 1.00 60.62 88 CYS A CA 1
ATOM 697 C C . CYS A 1 88 ? -10.344 -3.568 24.761 1.00 60.62 88 CYS A C 1
ATOM 699 O O . CYS A 1 88 ? -9.744 -4.546 25.195 1.00 60.62 88 CYS A O 1
ATOM 701 N N . ILE A 1 89 ? -11.655 -3.402 24.939 1.00 77.12 89 ILE A N 1
ATOM 702 C CA . ILE A 1 89 ? -12.548 -4.458 25.425 1.00 77.12 89 ILE A CA 1
ATOM 703 C C . ILE A 1 89 ? -12.505 -5.621 24.421 1.00 77.12 89 ILE A C 1
ATOM 705 O O . ILE A 1 89 ? -12.420 -5.384 23.218 1.00 77.12 89 ILE A O 1
ATOM 709 N N . LEU A 1 90 ? -12.631 -6.866 24.888 1.00 77.50 90 LEU A N 1
ATOM 710 C CA . LEU A 1 90 ? -12.625 -8.083 24.060 1.00 77.50 90 LEU A CA 1
ATOM 711 C C . LEU A 1 90 ? -13.510 -7.980 22.796 1.00 77.50 90 LEU A C 1
ATOM 713 O O . LEU A 1 90 ? -13.134 -8.464 21.732 1.00 77.50 90 LEU A O 1
ATOM 717 N N . ALA A 1 91 ? -14.649 -7.287 22.886 1.00 79.50 91 ALA A N 1
ATOM 718 C CA . ALA A 1 91 ? -15.535 -7.017 21.752 1.00 79.50 91 ALA A CA 1
ATOM 719 C C . ALA A 1 91 ? -14.882 -6.160 20.644 1.00 79.50 91 ALA A C 1
ATOM 721 O O . ALA A 1 91 ? -15.076 -6.437 19.461 1.00 79.50 91 ALA A O 1
ATOM 722 N N . ASN A 1 92 ? -14.067 -5.163 21.007 1.00 77.25 92 ASN A N 1
ATOM 723 C CA . ASN A 1 92 ? -13.293 -4.372 20.048 1.00 77.25 92 ASN A CA 1
ATOM 724 C C . ASN A 1 92 ? -12.258 -5.246 19.331 1.00 77.25 92 ASN A C 1
ATOM 726 O O . ASN A 1 92 ? -12.060 -5.081 18.132 1.00 77.25 92 ASN A O 1
ATOM 730 N N . CYS A 1 93 ? -11.648 -6.206 20.034 1.00 75.00 93 CYS A N 1
ATOM 731 C CA . CYS A 1 93 ? -10.714 -7.158 19.433 1.00 75.00 93 CYS A CA 1
ATOM 732 C C . CYS A 1 93 ? -11.416 -8.043 18.392 1.00 75.00 93 CYS A C 1
ATOM 734 O O . CYS A 1 93 ? -10.924 -8.183 17.277 1.00 75.00 93 CYS A O 1
ATOM 736 N N . PHE A 1 94 ? -12.596 -8.586 18.718 1.00 82.31 94 PHE A N 1
ATOM 737 C CA . PHE A 1 94 ? -13.381 -9.400 17.781 1.00 82.31 94 PHE A CA 1
ATOM 738 C C . PHE A 1 94 ? -13.800 -8.628 16.524 1.00 82.31 94 PHE A C 1
ATOM 740 O O . PHE A 1 94 ? -13.732 -9.173 15.423 1.00 82.31 94 PHE A O 1
ATOM 747 N N . LEU A 1 95 ? -14.194 -7.358 16.665 1.00 84.94 95 LEU A N 1
ATOM 748 C CA . LEU A 1 95 ? -14.580 -6.526 15.524 1.00 84.94 95 LEU A CA 1
ATOM 749 C C . LEU A 1 95 ? -13.407 -6.287 14.561 1.00 84.94 95 LEU A C 1
ATOM 751 O O . LEU A 1 95 ? -13.582 -6.382 13.347 1.00 84.94 95 LEU A O 1
ATOM 755 N N . GLU A 1 96 ? -12.215 -6.002 15.085 1.00 81.00 96 GLU A N 1
ATOM 756 C CA . GLU A 1 96 ? -11.023 -5.796 14.253 1.00 81.00 96 GLU A CA 1
ATOM 757 C C . GLU A 1 96 ? -10.561 -7.100 13.590 1.00 81.00 96 GLU A C 1
ATOM 759 O O . GLU A 1 96 ? -10.152 -7.079 12.431 1.00 81.00 96 GLU A O 1
ATOM 764 N N . LEU A 1 97 ? -10.694 -8.247 14.268 1.00 82.44 97 LEU A N 1
ATOM 765 C CA . LEU A 1 97 ? -10.414 -9.555 13.667 1.00 82.44 97 LEU A CA 1
ATOM 766 C C . LEU A 1 97 ? -11.372 -9.872 12.509 1.00 82.44 97 LEU A C 1
ATOM 768 O O . LEU A 1 97 ? -10.925 -10.341 11.465 1.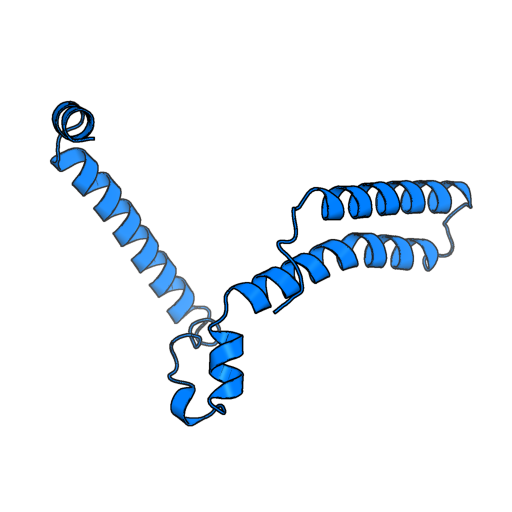00 82.44 97 LEU A O 1
ATOM 772 N N . ALA A 1 98 ? -12.662 -9.555 12.645 1.00 87.12 98 ALA A N 1
ATOM 773 C CA . ALA A 1 98 ? -13.633 -9.722 11.561 1.00 87.12 98 ALA A CA 1
ATOM 774 C C . ALA A 1 98 ? -13.340 -8.788 10.368 1.00 87.12 98 ALA A C 1
ATOM 776 O O . ALA A 1 98 ? -13.453 -9.187 9.208 1.00 87.12 98 ALA A O 1
ATOM 777 N N . GLN A 1 99 ? -12.921 -7.545 10.634 1.00 84.19 99 GLN A N 1
ATOM 778 C CA . GLN A 1 99 ? -12.495 -6.613 9.582 1.00 84.19 99 GLN A CA 1
ATOM 779 C C . GLN A 1 99 ? -11.216 -7.082 8.880 1.00 84.19 99 GLN A C 1
ATOM 781 O O . GLN A 1 99 ? -11.105 -6.954 7.659 1.00 84.19 99 GLN A O 1
ATOM 786 N N . LEU A 1 100 ? -10.273 -7.650 9.633 1.00 83.94 100 LEU A N 1
ATOM 787 C CA . LEU A 1 100 ? -9.058 -8.248 9.095 1.00 83.94 100 LEU A CA 1
ATOM 788 C C . LEU A 1 100 ? -9.382 -9.451 8.199 1.00 83.94 100 LEU A C 1
ATOM 790 O O . LEU A 1 100 ? -8.872 -9.525 7.084 1.00 83.94 100 LEU A O 1
ATOM 794 N N . GLU A 1 101 ? -10.274 -10.345 8.632 1.00 84.88 101 GLU A N 1
ATOM 795 C CA . GLU A 1 101 ? -10.734 -11.486 7.830 1.00 84.88 101 GLU A CA 1
ATOM 796 C C . GLU A 1 101 ? -11.358 -11.030 6.500 1.00 84.88 101 GLU A C 1
ATOM 798 O O . GLU A 1 101 ? -11.022 -11.550 5.435 1.00 84.88 101 GLU A O 1
ATOM 803 N N . ALA A 1 102 ? -12.228 -10.017 6.539 1.00 85.25 102 ALA A N 1
ATOM 804 C CA . ALA A 1 102 ? -12.850 -9.461 5.341 1.00 85.25 102 ALA A CA 1
ATOM 805 C C . ALA A 1 102 ? -11.826 -8.818 4.388 1.00 85.25 102 ALA A C 1
ATOM 807 O O . ALA A 1 102 ? -11.944 -8.957 3.171 1.00 85.25 102 ALA A O 1
ATOM 808 N N . ALA A 1 103 ? -10.811 -8.130 4.921 1.00 80.44 103 ALA A N 1
ATOM 809 C CA . ALA A 1 103 ? -9.730 -7.563 4.117 1.00 80.44 103 ALA A CA 1
ATOM 810 C C . ALA A 1 103 ? -8.863 -8.654 3.464 1.00 80.44 103 ALA A C 1
ATOM 812 O O . ALA A 1 103 ? -8.502 -8.521 2.297 1.00 80.44 103 ALA A O 1
ATOM 813 N N . ILE A 1 104 ? -8.589 -9.751 4.178 1.00 79.25 104 ILE A N 1
ATOM 814 C CA . ILE A 1 104 ? -7.852 -10.906 3.644 1.00 79.25 104 ILE A CA 1
ATOM 815 C C . ILE A 1 104 ? -8.656 -11.620 2.549 1.00 79.25 104 ILE A C 1
ATOM 817 O O . ILE A 1 104 ? -8.103 -11.963 1.511 1.00 79.25 104 ILE A O 1
ATOM 821 N N . LYS A 1 105 ? -9.972 -11.787 2.712 1.00 82.81 105 LYS A N 1
ATOM 822 C CA . LYS A 1 105 ? -10.830 -12.359 1.657 1.00 82.81 105 LYS A CA 1
ATOM 823 C C . LYS A 1 105 ? -10.839 -11.514 0.380 1.00 82.81 105 LYS A C 1
ATOM 825 O O . LYS A 1 105 ? -10.768 -12.063 -0.715 1.00 82.81 105 LYS A O 1
ATOM 830 N N . LYS A 1 106 ? -10.832 -10.184 0.507 1.00 79.12 106 LYS A N 1
ATOM 831 C CA . LYS A 1 106 ? -10.715 -9.275 -0.648 1.00 79.12 106 LYS A CA 1
ATOM 832 C C . LYS A 1 106 ? -9.376 -9.393 -1.372 1.00 79.12 106 LYS A C 1
ATOM 834 O O . LYS A 1 106 ? -9.324 -9.122 -2.562 1.00 79.12 106 LYS A O 1
ATOM 839 N N . LEU A 1 107 ? -8.308 -9.804 -0.686 1.00 69.81 107 LEU A N 1
ATOM 840 C CA . LEU A 1 107 ? -7.030 -10.100 -1.339 1.00 69.81 107 LEU A CA 1
ATOM 841 C C . LEU A 1 107 ? -7.121 -11.348 -2.222 1.00 69.81 107 LEU A C 1
ATOM 843 O O . LEU A 1 107 ? -6.518 -11.354 -3.283 1.00 69.81 107 LEU A O 1
ATOM 847 N N . SER A 1 108 ? -7.886 -12.372 -1.826 1.00 64.75 108 SER A N 1
ATOM 848 C CA . SER A 1 108 ? -8.071 -13.576 -2.654 1.00 64.75 108 SER A CA 1
ATOM 849 C C . SER A 1 108 ? -8.964 -13.373 -3.884 1.00 64.75 108 SER A C 1
ATOM 851 O O . SER A 1 108 ? -8.935 -14.208 -4.778 1.00 64.75 108 SER A O 1
ATOM 853 N N . GLU A 1 109 ? -9.745 -12.288 -3.937 1.00 61.97 109 GLU A N 1
ATOM 854 C CA . GLU A 1 109 ? -10.530 -11.902 -5.125 1.00 61.97 109 GLU A CA 1
ATOM 855 C C . GLU A 1 109 ? -9.688 -11.189 -6.191 1.00 61.97 109 GLU A C 1
ATOM 857 O O . GLU A 1 109 ? -10.086 -11.135 -7.353 1.00 61.97 109 GLU A O 1
ATOM 862 N N . TYR A 1 110 ? -8.516 -10.661 -5.825 1.00 58.41 110 TYR A N 1
ATOM 863 C CA . TYR A 1 110 ? -7.503 -10.347 -6.821 1.00 58.41 110 TYR A CA 1
ATOM 864 C C . TYR A 1 110 ? -6.902 -11.680 -7.256 1.00 58.41 110 TYR A C 1
ATOM 866 O O . TYR A 1 110 ? -6.166 -12.300 -6.490 1.00 58.41 110 TYR A O 1
ATOM 874 N N . ASP A 1 111 ? -7.242 -12.135 -8.465 1.00 51.62 111 ASP A N 1
ATOM 875 C CA . ASP A 1 111 ? -6.555 -13.241 -9.132 1.00 51.62 111 ASP A CA 1
ATOM 876 C C . ASP A 1 111 ? -5.070 -12.876 -9.234 1.00 51.62 111 ASP A C 1
ATOM 878 O O . ASP A 1 111 ? -4.608 -12.251 -10.194 1.00 51.62 111 ASP A O 1
ATOM 882 N N . TYR A 1 112 ? -4.299 -13.253 -8.215 1.00 53.62 112 TYR A N 1
ATOM 883 C CA . TYR A 1 112 ? -2.866 -13.397 -8.348 1.00 53.62 112 TYR A CA 1
ATOM 884 C C . TYR A 1 112 ? -2.684 -14.488 -9.380 1.00 53.62 112 TYR A C 1
ATOM 886 O O . TYR A 1 112 ? -2.755 -15.677 -9.065 1.00 53.62 112 TYR A O 1
ATOM 894 N N . PHE A 1 113 ? -2.459 -14.073 -10.624 1.00 46.66 113 PHE A N 1
ATOM 895 C CA . PHE A 1 113 ? -1.739 -14.882 -11.583 1.00 46.66 113 PHE A CA 1
ATOM 896 C C . PHE A 1 113 ? -0.447 -15.312 -10.900 1.00 46.66 113 PHE A C 1
ATOM 898 O O . PHE A 1 113 ? 0.511 -14.555 -10.813 1.00 46.66 113 PHE A O 1
ATOM 905 N N . THR A 1 114 ? -0.514 -16.511 -10.329 1.00 43.03 114 THR A N 1
ATOM 906 C CA . THR A 1 114 ? 0.570 -17.412 -9.976 1.00 43.03 114 THR A CA 1
ATOM 907 C C . THR A 1 114 ? 1.872 -16.716 -9.617 1.00 43.03 114 THR A C 1
ATOM 909 O O . THR A 1 114 ? 2.672 -16.356 -10.480 1.00 43.03 114 THR A O 1
ATOM 912 N N . PHE A 1 115 ? 2.151 -16.699 -8.318 1.00 45.16 115 PHE A N 1
ATOM 913 C CA . PHE A 1 115 ? 3.507 -16.727 -7.790 1.00 45.16 115 PHE A CA 1
ATOM 914 C C . PHE A 1 115 ? 4.194 -18.033 -8.243 1.00 45.16 115 PHE A C 1
ATOM 916 O O . PHE A 1 115 ? 4.341 -18.960 -7.460 1.00 45.16 115 PHE A O 1
ATOM 923 N N . CYS A 1 116 ? 4.489 -18.160 -9.540 1.00 44.03 116 CYS A N 1
ATOM 924 C CA . CYS A 1 116 ? 5.257 -19.232 -10.172 1.00 44.03 116 CYS A CA 1
ATOM 925 C C . CYS A 1 116 ? 5.511 -18.872 -11.648 1.00 44.03 116 CYS A C 1
ATOM 927 O O . CYS A 1 116 ? 4.702 -19.209 -12.512 1.00 44.03 116 CYS A O 1
ATOM 929 N N . ARG A 1 117 ? 6.661 -18.261 -11.951 1.00 33.03 117 ARG A N 1
ATOM 930 C CA . ARG A 1 117 ? 7.789 -18.965 -12.586 1.00 33.03 117 ARG A CA 1
ATOM 931 C C . ARG A 1 117 ? 9.043 -18.095 -12.630 1.00 33.03 117 ARG A C 1
ATOM 933 O O . ARG A 1 117 ? 8.923 -16.910 -12.997 1.00 33.03 117 ARG A O 1
#

Sequence (117 aa):
MEEIIEQIGPEKFSAIVSDAEANIQNAHKIITEKYPNILNLQVDYSSILPQAVLTILRSHTFFDDVRVLAFALHPIKKAILKLELQSCILANCFLELAQLEAAIKKLSEYDYFTFCR

Foldseek 3Di:
DVVVCVVCDVVNVCVVVVVVVVVVVVVVVCCCVVPVPVPCVPVCCVVPDPPVVVVLVPDPVNVVVVVLVVQLVVLVVVLVVVVVPPPDDVVNNVVSVVVSVVSVVVSVVPPPPDPDD

Secondary structure (DSSP, 8-state):
-HHHHHHH-HHHHHHHHHHHHHHHHHHHHHHHHH-TTTGGGGS-GGGTS-HHHHHHHH-HHHHHHHHHHHHHHHHHHHHHHHHHSTT--HHHHHHHHHHHHHHHHHHHTS----S--

Radius of gyration: 23.1 Å; chains: 1; bounding box: 44×40×65 Å